Protein AF-D8LJ28-F1 (afdb_monomer_lite)

pLDDT: mean 74.59, std 20.74, range [33.28, 93.31]

Sequence (121 aa):
MTSSSSCTNKTAGGAALRLATAALAALATGTNAAMYEVSPDGSPMTLTAALEVAGAGDIISLADGIYREPIVTMNAGVEGNPLVITGGRGAIINYFSGDRSLMWSQKVVDIRHSYVTLEGG

Organism: Ectocarpus siliculosus (NCBI:txid2880)

Radius of gyration: 27.05 Å; chains: 1; bounding box: 97×23×60 Å

Structure (mmCIF, N/CA/C/O backbone):
data_AF-D8LJ28-F1
#
_entry.id   AF-D8LJ28-F1
#
loop_
_atom_site.group_PDB
_atom_site.id
_atom_site.type_symbol
_atom_site.label_atom_id
_atom_site.label_alt_id
_atom_site.label_comp_id
_atom_site.label_asym_id
_atom_site.label_entity_id
_atom_site.label_seq_id
_atom_site.pdbx_PDB_ins_code
_atom_site.Cartn_x
_atom_site.Cartn_y
_atom_site.Cartn_z
_atom_site.occupancy
_atom_site.B_iso_or_equiv
_atom_site.auth_seq_id
_atom_site.auth_comp_id
_atom_site.auth_asym_id
_atom_site.auth_atom_id
_atom_site.pdbx_PDB_model_num
ATOM 1 N N . MET A 1 1 ? -71.474 9.617 35.531 1.00 36.97 1 MET A N 1
ATOM 2 C CA . MET A 1 1 ? -71.753 8.577 36.542 1.00 36.97 1 MET A CA 1
ATOM 3 C C . MET A 1 1 ? -70.694 7.504 36.360 1.00 36.97 1 MET A C 1
ATOM 5 O O . MET A 1 1 ? -70.624 6.942 35.280 1.00 36.97 1 MET A O 1
ATOM 9 N N . THR A 1 2 ? -69.665 7.572 37.218 1.00 39.50 2 THR A N 1
ATOM 10 C CA . THR A 1 2 ? -69.253 6.519 38.186 1.00 39.50 2 THR A CA 1
ATOM 11 C C . THR A 1 2 ? -68.346 5.494 37.492 1.00 39.50 2 THR A C 1
ATOM 13 O O . THR A 1 2 ? -68.781 4.864 36.542 1.00 39.50 2 THR A O 1
ATOM 16 N N . SER A 1 3 ? -67.065 5.326 37.821 1.00 38.00 3 SER A N 1
ATOM 17 C CA . SER A 1 3 ? -66.410 5.305 39.141 1.00 38.00 3 SER A CA 1
ATOM 18 C C . SER A 1 3 ? -64.880 5.437 38.926 1.00 38.00 3 SER A C 1
ATOM 20 O O . SER A 1 3 ? -64.393 4.974 37.901 1.00 38.00 3 SER A O 1
ATOM 22 N N . SER A 1 4 ? -64.144 6.227 39.726 1.00 41.62 4 SER A N 1
ATOM 23 C CA . SER A 1 4 ? -63.356 5.773 40.907 1.00 41.62 4 SER A CA 1
ATOM 24 C C . SER A 1 4 ? -62.039 5.082 40.513 1.00 41.62 4 SER A C 1
ATOM 26 O O . SER A 1 4 ? -62.019 4.310 39.573 1.00 41.62 4 SER A O 1
ATOM 28 N N . SER A 1 5 ? -60.892 5.214 41.167 1.00 48.16 5 SER A N 1
ATOM 29 C CA . SER A 1 5 ? -60.430 5.969 42.328 1.00 48.16 5 SER A CA 1
ATOM 30 C C . SER A 1 5 ? -58.896 5.908 42.304 1.00 48.16 5 SER A C 1
ATOM 32 O O . SER A 1 5 ? -58.298 5.020 41.702 1.00 48.16 5 SER A O 1
ATOM 34 N N . SER A 1 6 ? -58.282 6.883 42.953 1.00 38.62 6 SER A N 1
ATOM 35 C CA . SER A 1 6 ? -56.855 7.170 43.046 1.00 38.62 6 SER A CA 1
ATOM 36 C C . SER A 1 6 ? -56.076 6.300 44.053 1.00 38.62 6 SER A C 1
ATOM 38 O O . SER A 1 6 ? -56.677 5.709 44.948 1.00 38.62 6 SER A O 1
ATOM 40 N N . CYS A 1 7 ? -54.736 6.419 43.984 1.00 33.28 7 CYS A N 1
ATOM 41 C CA . CYS A 1 7 ? -53.735 6.143 45.041 1.00 33.28 7 CYS A CA 1
ATOM 42 C C . CYS A 1 7 ? -53.422 4.641 45.258 1.00 33.28 7 CYS A C 1
ATOM 44 O O . CYS A 1 7 ? -54.325 3.826 45.294 1.00 33.28 7 CYS A O 1
ATOM 46 N N . THR A 1 8 ? -52.200 4.143 45.481 1.00 36.38 8 THR A N 1
ATOM 47 C CA . THR A 1 8 ? -51.017 4.700 46.161 1.00 36.38 8 THR A CA 1
ATOM 48 C C . THR A 1 8 ? -49.885 3.657 46.118 1.00 36.38 8 THR A C 1
ATOM 50 O O . THR A 1 8 ? -50.200 2.477 46.203 1.00 36.38 8 THR A O 1
ATOM 53 N N . ASN A 1 9 ? -48.621 4.118 46.175 1.00 35.34 9 ASN A N 1
ATOM 54 C CA . ASN A 1 9 ? -47.436 3.464 46.784 1.00 35.34 9 ASN A CA 1
ATOM 55 C C . ASN A 1 9 ? -46.990 2.078 46.262 1.00 35.34 9 ASN A C 1
ATOM 57 O O . ASN A 1 9 ? -47.774 1.271 45.805 1.00 35.34 9 ASN A O 1
ATOM 61 N N . LYS A 1 10 ? -45.750 1.615 46.406 1.00 34.59 10 LYS A N 1
ATOM 62 C CA . LYS A 1 10 ? -44.407 2.136 46.702 1.00 34.59 10 LYS A CA 1
ATOM 63 C C . LYS A 1 10 ? -43.547 0.862 46.698 1.00 34.59 10 LYS A C 1
ATOM 65 O O . LYS A 1 10 ? -43.924 -0.132 47.305 1.00 34.59 10 LYS A O 1
ATOM 70 N N . THR A 1 11 ? -42.436 0.913 45.980 1.00 37.03 11 THR A N 1
ATOM 71 C CA . THR A 1 11 ? -41.276 0.007 45.913 1.00 37.03 11 THR A CA 1
ATOM 72 C C . THR A 1 11 ? -41.098 -1.021 47.048 1.00 37.03 11 THR A C 1
ATOM 74 O O . THR A 1 11 ? -40.989 -0.616 48.203 1.00 37.03 11 THR A O 1
ATOM 77 N N . ALA A 1 12 ? -40.911 -2.308 46.709 1.00 39.91 12 ALA A N 1
ATOM 78 C CA . ALA A 1 12 ? -39.657 -3.071 46.907 1.00 39.91 12 ALA A CA 1
ATOM 79 C C . ALA A 1 12 ? -39.858 -4.601 46.809 1.00 39.91 12 ALA A C 1
ATOM 81 O O . ALA A 1 12 ? -40.747 -5.151 47.448 1.00 39.91 12 ALA A O 1
ATOM 82 N N . GLY A 1 13 ? -38.936 -5.280 46.111 1.00 35.38 13 GLY A N 1
ATOM 83 C CA . GLY A 1 13 ? -38.528 -6.649 46.457 1.00 35.38 13 GLY A CA 1
ATOM 84 C C . GLY A 1 13 ? -38.540 -7.691 45.333 1.00 35.38 13 GLY A C 1
ATOM 85 O O . GLY A 1 13 ? -39.568 -8.294 45.071 1.00 35.38 13 GLY A O 1
ATOM 86 N N . GLY A 1 14 ? -37.357 -7.986 44.777 1.00 36.41 14 GLY A N 1
ATOM 87 C CA . GLY A 1 14 ? -36.934 -9.371 44.515 1.00 36.41 14 GLY A CA 1
ATOM 88 C C . GLY A 1 14 ? -37.312 -10.050 43.190 1.00 36.41 14 GLY A C 1
ATOM 89 O O . GLY A 1 14 ? -38.289 -10.776 43.122 1.00 36.41 14 GLY A O 1
ATOM 90 N N . ALA A 1 15 ? -36.410 -9.918 42.211 1.00 43.81 15 ALA A N 1
ATOM 91 C CA . ALA A 1 15 ? -35.969 -10.944 41.252 1.00 43.81 15 ALA A CA 1
ATOM 92 C C . ALA A 1 15 ? -37.002 -11.735 40.412 1.00 43.81 15 ALA A C 1
ATOM 94 O O . ALA A 1 15 ? -37.504 -12.764 40.844 1.00 43.81 15 ALA A O 1
ATOM 95 N N . ALA A 1 16 ? -37.116 -11.377 39.125 1.00 39.81 16 ALA A N 1
ATOM 96 C CA . ALA A 1 16 ? -37.067 -12.333 38.008 1.00 39.81 16 ALA A CA 1
ATOM 97 C C 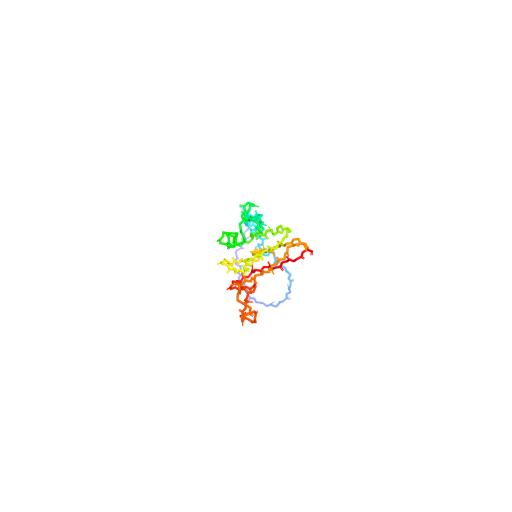. ALA A 1 16 ? -36.943 -11.593 36.660 1.00 39.81 16 ALA A C 1
ATOM 99 O O . ALA A 1 16 ? -37.885 -10.981 36.174 1.00 39.81 16 ALA A O 1
ATOM 100 N N . LEU A 1 17 ? -35.730 -11.629 36.102 1.00 35.44 17 LEU A N 1
ATOM 101 C CA . LEU A 1 17 ? -35.393 -11.808 34.685 1.00 35.44 17 LEU A CA 1
ATOM 102 C C . LEU A 1 17 ? -36.529 -11.592 33.653 1.00 35.44 17 LEU A C 1
ATOM 104 O O . LEU A 1 17 ? -37.477 -12.370 33.638 1.00 35.44 17 LEU A O 1
ATOM 108 N N . ARG A 1 18 ? -36.334 -10.681 32.682 1.00 34.75 18 ARG A N 1
ATOM 109 C CA . ARG A 1 18 ? -36.260 -10.986 31.228 1.00 34.75 18 ARG A CA 1
ATOM 110 C C . ARG A 1 18 ? -36.316 -9.707 30.364 1.00 34.75 18 ARG A C 1
ATOM 112 O O . ARG A 1 18 ? -37.340 -9.054 30.252 1.00 34.75 18 ARG A O 1
ATOM 119 N N . LEU A 1 19 ? -35.184 -9.483 29.689 1.00 39.72 19 LEU A N 1
ATOM 120 C CA . LEU A 1 19 ? -35.026 -8.959 28.325 1.00 39.72 19 LEU A CA 1
ATOM 121 C C . LEU A 1 19 ? -35.311 -7.467 28.084 1.00 39.72 19 LEU A C 1
ATOM 123 O O . LEU A 1 19 ? -36.381 -7.049 27.656 1.00 39.72 19 LEU A O 1
ATOM 127 N N . ALA A 1 20 ? -34.241 -6.688 28.247 1.00 42.31 20 ALA A N 1
ATOM 128 C CA . ALA A 1 20 ? -34.052 -5.406 27.590 1.00 42.31 20 ALA A CA 1
ATOM 129 C C . ALA A 1 20 ? -34.154 -5.570 26.063 1.00 42.31 20 ALA A C 1
ATOM 131 O O . ALA A 1 20 ? -33.317 -6.235 25.458 1.00 42.31 20 ALA A O 1
ATOM 132 N N . THR A 1 21 ? -35.135 -4.929 25.429 1.00 49.03 21 THR A N 1
ATOM 133 C CA . THR A 1 21 ? -35.000 -4.553 24.014 1.00 49.03 21 THR A CA 1
ATOM 134 C C . THR A 1 21 ? -34.418 -3.151 24.003 1.00 49.03 21 THR A C 1
ATOM 136 O O . THR A 1 21 ? -35.130 -2.150 23.972 1.00 49.03 21 THR A O 1
ATOM 139 N N . ALA A 1 22 ? -33.097 -3.099 24.164 1.00 44.88 22 ALA A N 1
ATOM 140 C CA . ALA A 1 22 ? -32.328 -1.891 23.955 1.00 44.88 22 ALA A CA 1
ATOM 141 C C . ALA A 1 22 ? -32.492 -1.468 22.492 1.00 44.88 22 ALA A C 1
ATOM 143 O O . ALA A 1 22 ? -32.354 -2.283 21.578 1.00 44.88 22 ALA A O 1
ATOM 144 N N . ALA A 1 23 ? -32.803 -0.191 22.296 1.00 49.00 23 ALA A N 1
ATOM 145 C CA . ALA A 1 23 ? -32.748 0.472 21.011 1.00 49.00 23 ALA A CA 1
ATOM 146 C C . ALA A 1 23 ? -31.331 0.326 20.440 1.00 49.00 23 ALA A C 1
ATOM 148 O O . ALA A 1 23 ? -30.422 1.056 20.823 1.00 49.00 23 ALA A O 1
ATOM 149 N N . LEU A 1 24 ? -31.143 -0.637 19.542 1.00 44.16 24 LEU A N 1
ATOM 150 C CA . LEU A 1 24 ? -29.920 -0.785 18.768 1.00 44.16 24 LEU A CA 1
ATOM 151 C C . LEU A 1 24 ? -30.230 -0.449 17.312 1.00 44.16 24 LEU A C 1
ATOM 153 O O . LEU A 1 24 ? -30.164 -1.285 16.417 1.00 44.16 24 LEU A O 1
ATOM 157 N N . ALA A 1 25 ? -30.599 0.811 17.083 1.00 43.47 25 ALA A N 1
ATOM 158 C CA . ALA A 1 25 ? -30.432 1.412 15.772 1.00 43.47 25 ALA A CA 1
ATOM 159 C C . ALA A 1 25 ? -28.931 1.676 15.607 1.00 43.47 25 ALA A C 1
ATOM 161 O O . ALA A 1 25 ? -28.449 2.776 15.862 1.00 43.47 25 ALA A O 1
ATOM 162 N N . ALA A 1 26 ? -28.175 0.631 15.268 1.00 48.22 26 ALA A N 1
ATOM 163 C CA . ALA A 1 26 ? -26.828 0.795 14.759 1.00 48.22 26 ALA A CA 1
ATOM 164 C C . ALA A 1 26 ? -26.959 1.553 13.435 1.00 48.22 26 ALA A C 1
ATOM 166 O O . ALA A 1 26 ? -27.342 0.984 12.412 1.00 48.22 26 ALA A O 1
ATOM 167 N N . LEU A 1 27 ? -26.715 2.864 13.478 1.00 45.94 27 LEU A N 1
ATOM 168 C CA . LEU A 1 27 ? -26.444 3.633 12.280 1.00 45.94 27 LEU A CA 1
ATOM 169 C C . LEU A 1 27 ? -25.167 3.044 11.686 1.00 45.94 27 LEU A C 1
ATOM 171 O O . LEU A 1 27 ? -24.063 3.394 12.093 1.00 45.94 27 LEU A O 1
ATOM 175 N N . ALA A 1 28 ? -25.331 2.135 10.730 1.00 46.66 28 ALA A N 1
ATOM 176 C CA . ALA A 1 28 ? -24.327 1.879 9.721 1.00 46.66 28 ALA A CA 1
ATOM 177 C C . ALA A 1 28 ? -24.173 3.187 8.937 1.00 46.66 28 ALA A C 1
ATOM 179 O O . ALA A 1 28 ? -24.791 3.394 7.893 1.00 46.66 28 ALA A O 1
ATOM 180 N N . THR A 1 29 ? -23.400 4.122 9.487 1.00 48.09 29 THR A N 1
ATOM 181 C CA . THR A 1 29 ? -22.761 5.146 8.680 1.00 48.09 29 THR A CA 1
ATOM 182 C C . THR A 1 29 ? -21.841 4.374 7.757 1.00 48.09 29 THR A C 1
ATOM 184 O O . THR A 1 29 ? -20.730 4.013 8.139 1.00 48.09 29 THR A O 1
ATOM 187 N N . GLY A 1 30 ? -22.357 4.041 6.575 1.00 48.66 30 GLY A N 1
ATOM 188 C CA . GLY A 1 30 ? -21.541 3.662 5.442 1.00 48.66 30 GLY A CA 1
ATOM 189 C C . GLY A 1 30 ? -20.630 4.842 5.151 1.00 48.66 30 GLY A C 1
ATOM 190 O O . GLY A 1 30 ? -20.981 5.741 4.390 1.00 48.66 30 GLY A O 1
ATOM 191 N N . THR A 1 31 ? -19.479 4.872 5.817 1.00 54.19 31 THR A N 1
ATOM 192 C CA . THR A 1 31 ? -18.287 5.494 5.266 1.00 54.19 31 THR A CA 1
ATOM 193 C C . THR A 1 31 ? -18.116 4.835 3.909 1.00 54.19 31 THR A C 1
ATOM 195 O O . THR A 1 31 ? -18.021 3.611 3.825 1.00 54.19 31 THR A O 1
ATOM 198 N N . ASN A 1 32 ? -18.239 5.624 2.843 1.00 58.72 32 ASN A N 1
ATOM 199 C CA . ASN A 1 32 ? -17.989 5.138 1.496 1.00 58.72 32 ASN A CA 1
ATOM 200 C C . ASN A 1 32 ? -16.530 4.690 1.474 1.00 58.72 32 ASN A C 1
ATOM 202 O O . ASN A 1 32 ? -15.652 5.539 1.387 1.00 58.72 32 ASN A O 1
ATOM 206 N N . ALA A 1 33 ? -16.299 3.388 1.628 1.00 74.31 33 ALA A N 1
ATOM 207 C CA . ALA A 1 33 ? -14.987 2.784 1.503 1.00 74.31 33 ALA A CA 1
ATOM 208 C C . ALA A 1 33 ? -14.486 3.069 0.087 1.00 74.31 33 ALA A C 1
ATOM 210 O O . ALA A 1 33 ? -15.030 2.530 -0.884 1.00 74.31 33 ALA A O 1
ATOM 211 N N . ALA A 1 34 ? -13.509 3.962 -0.046 1.00 86.88 34 ALA A N 1
ATOM 212 C CA . ALA A 1 34 ? -12.876 4.227 -1.322 1.00 86.88 34 ALA A CA 1
ATOM 213 C C . ALA A 1 34 ? -11.840 3.132 -1.592 1.00 86.88 34 ALA A C 1
ATOM 215 O O . ALA A 1 34 ? -11.070 2.749 -0.711 1.00 86.88 34 ALA A O 1
ATOM 216 N N . MET A 1 35 ? -11.832 2.620 -2.822 1.00 90.06 35 MET A N 1
ATOM 217 C CA . MET A 1 35 ? -10.788 1.715 -3.286 1.00 90.06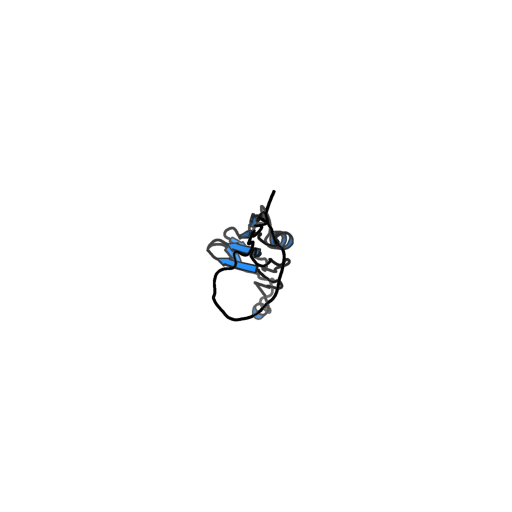 35 MET A CA 1
ATOM 218 C C . MET A 1 35 ? -9.759 2.510 -4.085 1.00 90.06 35 MET A C 1
ATOM 220 O O . MET A 1 35 ? -10.095 3.119 -5.101 1.00 90.06 35 MET A O 1
ATOM 224 N N . TYR A 1 36 ? -8.513 2.483 -3.625 1.00 92.00 36 TYR A N 1
ATOM 225 C CA . TYR A 1 36 ? -7.371 3.091 -4.292 1.00 92.00 36 TYR A CA 1
ATOM 226 C C . TYR A 1 36 ? -6.556 2.000 -4.973 1.00 92.00 36 TYR A C 1
ATOM 228 O O . TYR A 1 36 ? -5.951 1.163 -4.304 1.00 92.00 36 T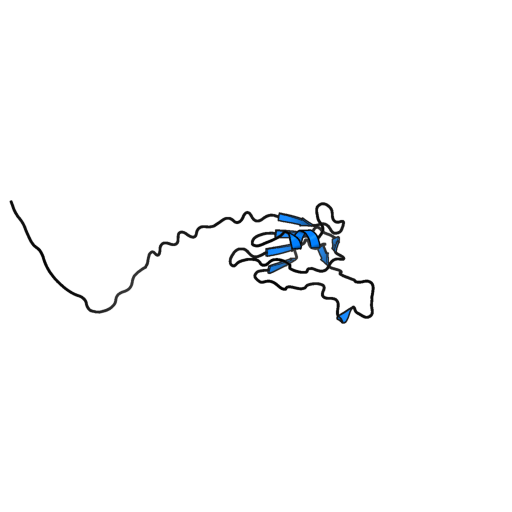YR A O 1
ATOM 236 N N . GLU A 1 37 ? -6.553 2.000 -6.302 1.00 91.75 37 GLU A N 1
ATOM 237 C CA . GLU A 1 37 ? -5.711 1.104 -7.088 1.00 91.75 37 GLU A CA 1
ATOM 238 C C . GLU A 1 37 ? -4.300 1.684 -7.181 1.00 91.75 37 GLU A C 1
ATOM 240 O O . GLU A 1 37 ? -4.098 2.823 -7.609 1.00 91.75 37 GLU A O 1
ATOM 245 N N . VAL A 1 38 ? -3.320 0.899 -6.748 1.00 92.69 38 VAL A N 1
ATOM 246 C CA . VAL A 1 38 ? -1.925 1.313 -6.665 1.00 92.69 38 VAL A CA 1
ATOM 247 C C . VAL A 1 38 ? -1.090 0.413 -7.546 1.00 92.69 38 VAL A C 1
ATOM 249 O O . VAL A 1 38 ? -1.142 -0.808 -7.425 1.00 92.69 38 VAL A O 1
ATOM 252 N N . SER A 1 39 ? -0.234 1.015 -8.362 1.00 90.38 39 SER A N 1
ATOM 253 C CA . SER A 1 39 ? 0.692 0.295 -9.229 1.00 90.38 39 SER A CA 1
ATOM 254 C C . SER A 1 39 ? 2.138 0.677 -8.913 1.00 90.38 39 SER A C 1
ATOM 256 O O . SER A 1 39 ? 2.407 1.828 -8.553 1.00 90.38 39 SER A O 1
ATOM 258 N N . PRO A 1 40 ? 3.101 -0.249 -9.053 1.00 88.00 40 PRO A N 1
ATOM 259 C CA . PRO A 1 40 ? 4.516 0.049 -8.834 1.00 88.00 40 PRO A CA 1
ATOM 260 C C . PRO A 1 40 ? 5.101 1.059 -9.836 1.00 88.00 40 PRO A C 1
ATOM 262 O O . PRO A 1 40 ? 6.153 1.634 -9.564 1.00 88.00 40 PRO A O 1
ATOM 265 N N . ASP A 1 41 ? 4.453 1.281 -10.985 1.00 87.38 41 ASP A N 1
ATOM 266 C CA . ASP A 1 41 ? 4.833 2.316 -11.960 1.00 87.38 41 ASP A CA 1
ATOM 267 C C . ASP A 1 41 ? 4.209 3.695 -11.664 1.00 87.38 41 ASP A C 1
ATOM 269 O O . ASP A 1 41 ? 4.504 4.671 -12.356 1.00 87.38 41 ASP A O 1
ATOM 273 N N . GLY A 1 42 ? 3.365 3.786 -10.629 1.00 81.44 42 GLY A N 1
ATOM 274 C CA . GLY A 1 42 ? 2.666 5.003 -10.231 1.00 81.44 42 GLY A CA 1
ATOM 275 C C . GLY A 1 42 ? 1.429 5.347 -11.062 1.00 81.44 42 GLY A C 1
ATOM 276 O O . GLY A 1 42 ? 0.875 6.426 -10.865 1.00 81.44 42 GLY A O 1
ATOM 277 N N . SER A 1 43 ? 0.978 4.468 -11.964 1.00 83.25 43 SER A N 1
ATOM 278 C CA . SER A 1 43 ? -0.256 4.641 -12.741 1.00 83.25 43 SER A CA 1
ATOM 279 C C . SER A 1 43 ? -1.308 3.605 -12.318 1.00 83.25 43 SER A C 1
ATOM 281 O O . SER A 1 43 ? -1.081 2.418 -12.516 1.00 83.25 43 SER A O 1
ATOM 283 N N . PRO A 1 44 ? -2.471 3.995 -11.765 1.00 84.88 44 PRO A N 1
ATOM 284 C CA . PRO A 1 44 ? -2.995 5.359 -11.656 1.00 84.88 44 PRO A CA 1
ATOM 285 C C . PRO A 1 44 ? -2.473 6.151 -10.444 1.00 84.88 44 PRO A C 1
ATOM 287 O O . PRO A 1 44 ? -2.641 7.369 -10.410 1.00 84.88 44 PRO A O 1
ATOM 290 N N . MET A 1 45 ? -1.868 5.484 -9.456 1.00 91.06 45 MET A N 1
ATOM 291 C CA . MET A 1 45 ? -1.388 6.109 -8.221 1.00 91.06 45 MET A CA 1
ATOM 292 C C . MET A 1 45 ? -0.190 5.346 -7.634 1.00 91.06 45 MET A C 1
ATOM 294 O O . MET A 1 45 ? -0.073 4.131 -7.808 1.00 91.06 45 MET A O 1
ATOM 298 N N . THR A 1 46 ? 0.696 6.053 -6.925 1.00 91.50 46 THR A N 1
ATOM 299 C CA . THR A 1 46 ? 1.810 5.460 -6.162 1.00 91.50 46 THR A CA 1
ATOM 300 C C . THR A 1 46 ? 1.369 5.023 -4.766 1.00 91.50 46 THR A C 1
ATOM 302 O O . THR A 1 46 ? 0.353 5.489 -4.244 1.00 91.50 46 THR A O 1
ATOM 305 N N . LEU A 1 47 ? 2.152 4.143 -4.132 1.00 89.88 47 LEU A N 1
ATOM 306 C CA . LEU A 1 47 ? 1.830 3.616 -2.803 1.00 89.88 47 LEU A CA 1
ATOM 307 C C . LEU A 1 47 ? 1.824 4.724 -1.751 1.00 89.88 47 LEU A C 1
ATOM 309 O O . LEU A 1 47 ? 0.902 4.808 -0.942 1.00 89.88 47 LEU A O 1
ATOM 313 N N . THR A 1 48 ? 2.818 5.611 -1.802 1.00 90.69 48 THR A N 1
ATOM 314 C CA . THR A 1 48 ? 2.914 6.750 -0.883 1.00 90.69 48 THR A CA 1
ATOM 315 C C . THR A 1 48 ? 1.707 7.677 -1.012 1.00 90.69 48 THR A C 1
ATOM 317 O O . THR A 1 48 ? 1.110 8.046 -0.004 1.00 90.69 48 THR A O 1
ATOM 320 N N . ALA A 1 49 ? 1.299 8.004 -2.241 1.00 90.81 49 ALA A N 1
ATOM 321 C CA . ALA A 1 49 ? 0.172 8.901 -2.460 1.00 90.81 49 ALA A CA 1
ATOM 322 C C . ALA A 1 49 ? -1.148 8.270 -1.982 1.00 90.81 49 ALA A C 1
ATOM 324 O O . ALA A 1 49 ? -1.983 8.960 -1.401 1.00 90.81 49 ALA A O 1
ATOM 325 N N . ALA A 1 50 ? -1.337 6.961 -2.183 1.00 91.38 50 ALA A N 1
ATOM 326 C CA . ALA A 1 50 ? -2.508 6.256 -1.666 1.00 91.38 50 ALA A CA 1
ATOM 327 C C . ALA A 1 50 ? -2.550 6.270 -0.129 1.00 91.38 50 ALA A C 1
ATOM 329 O O . ALA A 1 50 ? -3.602 6.512 0.451 1.00 91.38 50 ALA A O 1
ATOM 330 N N . LEU A 1 51 ? -1.406 6.082 0.538 1.00 90.81 51 LEU A N 1
ATOM 331 C CA . LEU A 1 51 ? -1.299 6.139 2.002 1.00 90.81 51 LEU A CA 1
ATOM 332 C C . LEU A 1 51 ? -1.544 7.543 2.578 1.00 90.81 51 LEU A C 1
ATOM 334 O O . LEU A 1 51 ? -2.006 7.648 3.713 1.00 90.81 51 LEU A O 1
ATOM 338 N N . GLU A 1 52 ? -1.243 8.602 1.820 1.00 90.94 52 GLU A N 1
ATOM 339 C CA . GLU A 1 52 ? -1.529 9.993 2.199 1.00 90.94 52 GLU A CA 1
ATOM 340 C C . GLU A 1 52 ? -3.032 10.301 2.199 1.00 90.94 52 GLU A C 1
ATOM 342 O O . GLU A 1 52 ? -3.510 11.023 3.078 1.00 90.94 52 GLU A O 1
ATOM 347 N N . VAL A 1 53 ? -3.780 9.756 1.234 1.00 90.25 53 VAL A N 1
ATOM 348 C CA . VAL A 1 53 ? -5.212 10.058 1.066 1.00 90.25 53 VAL A CA 1
ATOM 349 C C . VAL A 1 53 ? -6.138 9.058 1.750 1.00 90.25 53 VAL A C 1
ATOM 351 O O . VAL A 1 53 ? -7.219 9.451 2.181 1.00 90.25 53 VAL A O 1
ATOM 354 N N . ALA A 1 54 ? -5.741 7.788 1.846 1.00 89.88 54 ALA A N 1
ATOM 355 C CA . ALA A 1 54 ? -6.597 6.738 2.374 1.00 89.88 54 ALA A CA 1
ATOM 356 C C . ALA A 1 54 ? -6.773 6.898 3.883 1.00 89.88 54 ALA A C 1
ATOM 358 O O . ALA A 1 54 ? -5.808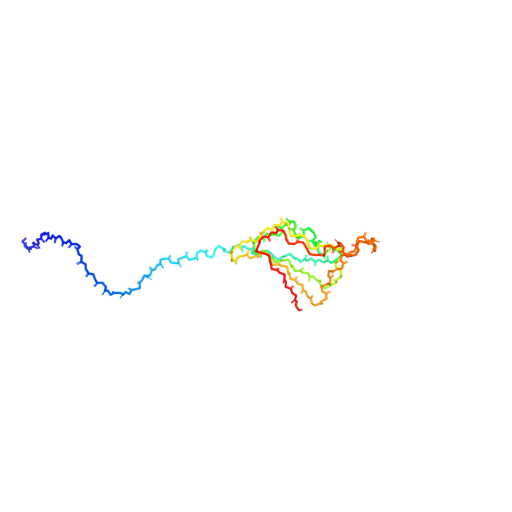 7.109 4.623 1.00 89.88 54 ALA A O 1
ATOM 359 N N . GLY A 1 55 ? -8.014 6.782 4.334 1.00 88.25 55 GLY A N 1
ATOM 360 C CA . GLY A 1 55 ? -8.410 6.922 5.721 1.00 88.25 55 GLY A CA 1
ATOM 361 C C . GLY A 1 55 ? -9.222 5.732 6.211 1.00 88.25 55 GLY A C 1
ATOM 362 O O . GLY A 1 55 ? -9.060 4.587 5.790 1.00 88.25 55 GLY A O 1
ATOM 363 N N . ALA A 1 56 ? -10.082 6.000 7.183 1.00 90.38 56 ALA A N 1
ATOM 364 C CA . ALA A 1 56 ? -10.820 4.954 7.860 1.00 90.38 56 ALA A CA 1
ATOM 365 C C . ALA A 1 56 ? -11.896 4.315 6.972 1.00 90.38 56 ALA A C 1
ATOM 367 O O . ALA A 1 56 ? -12.793 4.998 6.482 1.00 90.38 56 ALA A O 1
ATOM 368 N N . GLY A 1 57 ? -11.828 2.989 6.834 1.00 88.75 57 GLY A N 1
ATOM 369 C CA . GLY A 1 57 ? -12.717 2.197 5.988 1.00 88.75 57 GLY A CA 1
ATOM 370 C C . GLY A 1 57 ? -12.264 2.085 4.534 1.00 88.75 57 GLY A C 1
ATOM 371 O O . GLY A 1 57 ? -12.898 1.350 3.783 1.00 88.75 57 GLY A O 1
ATOM 372 N N . ASP A 1 58 ? -11.192 2.770 4.135 1.00 92.81 58 ASP A N 1
ATOM 373 C CA . ASP A 1 58 ? -10.681 2.710 2.766 1.00 92.81 58 ASP A CA 1
ATOM 374 C C . ASP A 1 58 ? -9.844 1.454 2.514 1.00 92.81 58 ASP A C 1
ATOM 376 O O . ASP A 1 58 ? -9.297 0.832 3.433 1.00 92.81 58 ASP A O 1
ATOM 380 N N . ILE A 1 59 ? -9.736 1.094 1.235 1.00 92.38 59 ILE A N 1
ATOM 381 C CA . ILE A 1 59 ? -8.999 -0.076 0.765 1.00 92.38 59 ILE A CA 1
ATOM 382 C C . ILE A 1 59 ? -7.934 0.376 -0.231 1.00 92.38 59 ILE A C 1
ATOM 384 O O . ILE A 1 59 ? -8.241 0.863 -1.317 1.00 92.38 59 ILE A O 1
ATOM 388 N N . ILE A 1 60 ? -6.671 0.160 0.109 1.00 93.31 60 ILE A N 1
ATOM 389 C CA . ILE A 1 60 ? -5.538 0.299 -0.801 1.00 93.31 60 ILE A CA 1
ATOM 390 C C . ILE A 1 60 ? -5.306 -1.064 -1.451 1.00 93.31 60 ILE A C 1
ATOM 392 O O . ILE A 1 60 ? -4.914 -2.012 -0.772 1.00 93.31 60 ILE A O 1
ATOM 396 N N . SER A 1 61 ? -5.554 -1.164 -2.756 1.00 93.31 61 SER A N 1
ATOM 397 C CA . SER A 1 61 ? -5.345 -2.376 -3.547 1.00 93.31 61 SER A CA 1
ATOM 398 C C . SER A 1 61 ? -4.045 -2.274 -4.340 1.00 93.31 61 SER A C 1
ATOM 400 O O . SER A 1 61 ? -3.903 -1.439 -5.232 1.00 93.31 61 SER A O 1
ATOM 402 N N . LEU A 1 62 ? -3.083 -3.123 -3.992 1.00 92.56 62 LEU A N 1
ATOM 403 C CA . LEU A 1 62 ? -1.794 -3.252 -4.657 1.00 92.56 62 LEU A CA 1
ATOM 404 C C . LEU A 1 62 ? -1.934 -4.201 -5.852 1.00 92.56 62 LEU A C 1
ATOM 406 O O . LEU A 1 62 ? -2.228 -5.391 -5.682 1.00 92.56 62 LEU A O 1
ATOM 410 N N . ALA A 1 63 ? -1.686 -3.677 -7.048 1.00 92.06 63 ALA A N 1
ATOM 411 C CA . ALA A 1 63 ? -1.483 -4.480 -8.241 1.00 92.06 63 ALA A CA 1
ATOM 412 C C . ALA A 1 63 ? -0.237 -5.377 -8.111 1.00 92.06 63 ALA A C 1
ATOM 414 O O . ALA A 1 63 ? 0.658 -5.156 -7.290 1.00 92.06 63 ALA A O 1
ATOM 415 N N . ASP A 1 64 ? -0.161 -6.404 -8.952 1.00 91.19 64 ASP A N 1
ATOM 416 C CA . ASP A 1 64 ? 1.010 -7.272 -8.984 1.00 91.19 64 ASP A CA 1
ATOM 417 C C . ASP A 1 64 ? 2.249 -6.501 -9.464 1.00 91.19 64 ASP A C 1
ATOM 419 O O . ASP A 1 64 ? 2.235 -5.811 -10.485 1.00 91.19 64 ASP A O 1
ATOM 423 N N . GLY A 1 65 ? 3.358 -6.667 -8.747 1.00 90.00 65 GLY A N 1
ATOM 424 C CA . GLY A 1 65 ? 4.649 -6.104 -9.108 1.00 90.00 65 GLY A CA 1
ATOM 425 C C . GLY A 1 65 ? 5.502 -5.727 -7.902 1.00 90.00 65 GLY A C 1
ATOM 426 O O . GLY A 1 65 ? 5.197 -6.057 -6.758 1.00 90.00 65 GLY A O 1
ATOM 427 N N . ILE A 1 66 ? 6.635 -5.075 -8.176 1.00 90.00 66 ILE A N 1
ATOM 428 C CA . ILE A 1 66 ? 7.661 -4.796 -7.165 1.00 90.00 66 ILE A CA 1
ATOM 429 C C . ILE A 1 66 ? 7.594 -3.331 -6.745 1.00 90.00 66 ILE A C 1
ATOM 431 O O . ILE A 1 66 ? 8.035 -2.445 -7.479 1.00 90.00 66 ILE A O 1
ATOM 435 N N . TYR A 1 67 ? 7.125 -3.094 -5.528 1.00 90.69 67 TYR A N 1
ATOM 436 C CA . TYR A 1 67 ? 7.097 -1.778 -4.906 1.00 90.69 67 TYR A CA 1
ATOM 437 C C . TYR A 1 67 ? 8.447 -1.487 -4.261 1.00 90.69 67 TYR A C 1
ATOM 439 O O . TYR A 1 67 ? 8.917 -2.232 -3.401 1.00 90.69 67 TYR A O 1
ATOM 447 N N . ARG A 1 68 ? 9.081 -0.391 -4.684 1.00 88.50 68 ARG A N 1
ATOM 448 C CA . ARG A 1 68 ? 10.362 0.089 -4.132 1.00 88.50 68 ARG A CA 1
ATOM 449 C C . ARG A 1 68 ? 10.180 1.169 -3.071 1.00 88.50 68 ARG A C 1
ATOM 451 O O . ARG A 1 68 ? 11.152 1.808 -2.682 1.00 88.50 68 ARG A O 1
ATOM 458 N N . GLU A 1 69 ? 8.949 1.364 -2.624 1.00 88.31 69 GLU A N 1
ATOM 459 C CA . GLU A 1 69 ? 8.550 2.297 -1.577 1.00 88.31 69 GLU A CA 1
ATOM 460 C C . GLU A 1 69 ? 8.208 1.500 -0.305 1.00 88.31 69 GLU A C 1
ATOM 462 O O . GLU A 1 69 ? 7.725 0.368 -0.412 1.00 88.31 69 GLU A O 1
ATOM 467 N N . PRO A 1 70 ? 8.467 2.037 0.898 1.00 88.94 70 PRO A N 1
ATOM 468 C CA . PRO A 1 70 ? 8.047 1.401 2.140 1.00 88.94 70 PRO A CA 1
ATOM 469 C C . PRO A 1 70 ? 6.553 1.650 2.403 1.00 88.94 70 PRO A C 1
ATOM 471 O O . PRO A 1 70 ? 6.010 2.686 2.020 1.00 88.94 70 PRO A O 1
ATOM 474 N N . ILE A 1 71 ? 5.895 0.745 3.132 1.00 89.56 71 ILE A N 1
ATOM 475 C CA . ILE A 1 71 ? 4.567 1.020 3.695 1.00 89.56 71 ILE A CA 1
ATOM 476 C C . ILE A 1 71 ? 4.755 1.844 4.961 1.00 89.56 71 ILE A C 1
ATOM 478 O O . ILE A 1 71 ? 5.237 1.332 5.970 1.00 89.56 71 ILE A O 1
ATOM 482 N N . VAL A 1 72 ? 4.333 3.105 4.923 1.00 90.12 72 VAL A N 1
ATOM 483 C CA . VAL A 1 72 ? 4.285 3.980 6.097 1.00 90.12 72 VAL A CA 1
ATOM 484 C C . VAL A 1 72 ? 2.858 4.470 6.266 1.00 90.12 72 VAL A C 1
ATOM 486 O O . VAL A 1 72 ? 2.363 5.266 5.475 1.00 90.12 72 VAL A O 1
ATOM 489 N N . THR A 1 73 ? 2.175 3.991 7.302 1.00 87.56 73 THR A N 1
ATOM 490 C CA . THR A 1 73 ? 0.787 4.403 7.556 1.00 87.56 73 THR A CA 1
ATOM 491 C C . THR A 1 73 ? 0.768 5.873 7.970 1.00 87.56 73 THR A C 1
ATOM 493 O O . THR A 1 73 ? 1.379 6.207 8.992 1.00 87.56 73 THR A O 1
ATOM 496 N N . MET A 1 74 ? 0.074 6.735 7.225 1.00 88.31 74 MET A N 1
ATOM 497 C CA . MET A 1 74 ? -0.048 8.165 7.550 1.00 88.31 74 MET A CA 1
ATOM 498 C C . MET A 1 74 ? -1.362 8.517 8.247 1.00 88.31 74 MET A C 1
ATOM 500 O O . MET A 1 74 ? -1.390 9.449 9.044 1.00 88.31 74 MET A O 1
ATOM 504 N N . ASN A 1 75 ? -2.409 7.729 8.004 1.00 89.12 75 ASN A N 1
ATOM 505 C CA . ASN A 1 75 ? -3.724 7.892 8.610 1.00 89.12 75 ASN A CA 1
ATOM 506 C C . ASN A 1 75 ? -4.105 6.657 9.436 1.00 89.12 75 ASN A C 1
ATOM 508 O O . ASN A 1 75 ? -3.567 5.562 9.246 1.00 89.12 75 ASN A O 1
ATOM 512 N N . ALA A 1 76 ? -5.038 6.848 10.368 1.00 86.31 76 ALA A N 1
ATOM 513 C CA . ALA A 1 76 ? -5.607 5.780 11.181 1.00 86.31 76 ALA A CA 1
ATOM 514 C C . ALA A 1 76 ? -6.953 5.314 10.619 1.00 86.31 76 ALA A C 1
ATOM 516 O O . ALA A 1 76 ? -7.724 6.116 10.089 1.00 86.31 76 ALA A O 1
ATOM 517 N N . GLY A 1 77 ? -7.256 4.032 10.817 1.00 87.25 77 GLY A N 1
ATOM 518 C CA . GLY A 1 77 ? -8.627 3.547 10.725 1.00 87.25 77 GLY A CA 1
ATOM 519 C C . GLY A 1 77 ? -9.444 3.918 11.965 1.00 87.25 77 GLY A C 1
ATOM 520 O O . GLY A 1 77 ? -8.927 4.491 12.930 1.00 87.25 77 GLY A O 1
ATOM 521 N N . VAL A 1 78 ? -1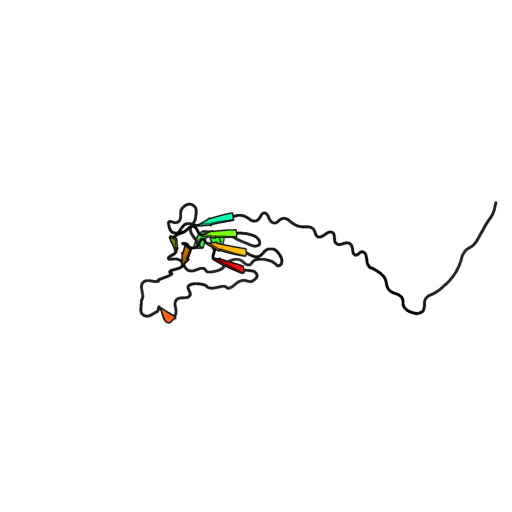0.717 3.530 11.971 1.00 88.31 78 VAL A N 1
ATOM 522 C CA . VAL A 1 78 ? -11.569 3.593 13.167 1.00 88.31 78 VAL A CA 1
ATOM 523 C C . VAL A 1 78 ? -12.122 2.214 13.498 1.00 88.31 78 VAL A C 1
ATOM 525 O O . VAL A 1 78 ? -12.126 1.305 12.669 1.00 88.31 78 VAL A O 1
ATOM 528 N N . GLU A 1 79 ? -12.593 2.044 14.728 1.00 84.44 79 GLU A N 1
ATOM 529 C CA . GLU A 1 79 ? -13.238 0.806 15.156 1.00 84.44 79 GLU A CA 1
ATOM 530 C C . GLU A 1 79 ? -14.422 0.466 14.230 1.00 84.44 79 GLU A C 1
ATOM 532 O O . GLU A 1 79 ? -15.275 1.309 13.956 1.00 84.44 79 GLU A O 1
ATOM 537 N N . GLY A 1 80 ? -14.438 -0.759 13.698 1.00 86.69 80 GLY A N 1
ATOM 538 C CA . GLY A 1 80 ? -15.423 -1.217 12.710 1.00 86.69 80 GLY A CA 1
ATOM 539 C C . GLY A 1 80 ? -15.096 -0.870 11.251 1.00 86.69 80 GLY A C 1
ATOM 540 O O . GLY A 1 80 ? -15.559 -1.584 10.369 1.00 86.69 80 GLY A O 1
ATOM 541 N N . ASN A 1 81 ? -14.252 0.137 10.999 1.00 88.50 81 ASN A N 1
ATOM 542 C CA . ASN A 1 81 ? -13.827 0.566 9.662 1.00 88.50 81 ASN A CA 1
ATOM 543 C C . ASN A 1 81 ? -12.293 0.741 9.619 1.00 88.50 81 ASN A C 1
ATOM 545 O O . ASN A 1 81 ? -11.788 1.873 9.674 1.00 88.50 81 ASN A O 1
ATOM 549 N N . PRO A 1 82 ? -11.528 -0.367 9.577 1.00 90.50 82 PRO A N 1
ATOM 550 C CA . PRO A 1 82 ? -10.077 -0.297 9.480 1.00 90.50 82 PRO A CA 1
ATOM 551 C C . PRO A 1 82 ? -9.636 0.246 8.115 1.00 90.50 82 PRO A C 1
ATOM 553 O O . PRO A 1 82 ? -10.354 0.114 7.126 1.00 90.50 82 PRO A O 1
ATOM 556 N N . LEU A 1 83 ? -8.442 0.834 8.063 1.00 90.75 83 LEU A N 1
ATOM 557 C CA . LEU A 1 83 ? -7.738 1.082 6.805 1.00 90.75 83 LEU A CA 1
ATOM 558 C C . LEU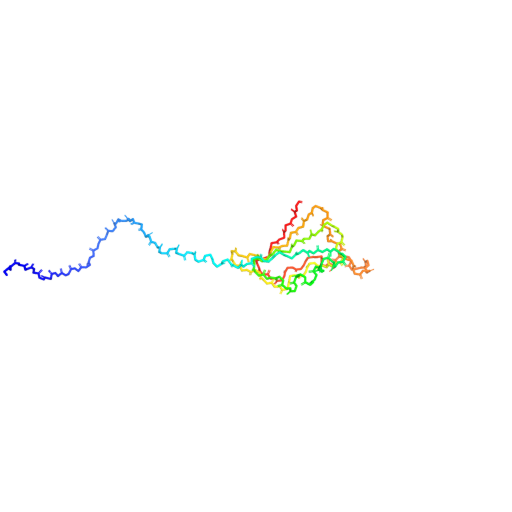 A 1 83 ? -7.134 -0.246 6.341 1.00 90.75 83 LEU A C 1
ATOM 560 O O . LEU A 1 83 ? -6.309 -0.827 7.051 1.00 90.75 83 LEU A O 1
ATOM 564 N N . VAL A 1 84 ? -7.541 -0.732 5.173 1.00 92.19 84 VAL A N 1
ATOM 565 C CA . VAL A 1 84 ? -7.092 -2.024 4.644 1.00 92.19 84 VAL A CA 1
ATOM 566 C C . VAL A 1 84 ? -6.079 -1.797 3.534 1.00 92.19 84 VAL A C 1
ATOM 568 O O . VAL A 1 84 ? -6.345 -1.075 2.580 1.00 92.19 84 VAL A O 1
ATOM 571 N N . ILE A 1 85 ? -4.922 -2.443 3.633 1.00 92.75 85 ILE A N 1
ATOM 572 C CA . ILE A 1 85 ? -3.931 -2.511 2.559 1.00 92.75 85 ILE A CA 1
ATOM 573 C C . ILE A 1 85 ? -3.863 -3.968 2.123 1.00 92.75 85 ILE A C 1
ATOM 575 O O . ILE A 1 85 ? -3.484 -4.839 2.908 1.00 92.75 85 ILE A O 1
ATOM 579 N N . THR A 1 86 ? -4.256 -4.231 0.884 1.00 93.06 86 THR A N 1
ATOM 580 C CA . THR A 1 86 ? -4.365 -5.577 0.323 1.00 93.06 86 THR A CA 1
ATOM 581 C C . THR A 1 86 ? -3.628 -5.663 -1.003 1.00 93.06 86 THR A C 1
ATOM 583 O O . THR A 1 86 ? -3.593 -4.695 -1.759 1.00 93.06 86 THR A O 1
ATOM 586 N N . GLY A 1 87 ? -3.025 -6.810 -1.294 1.00 90.44 87 GLY A N 1
ATOM 587 C CA . GLY A 1 87 ? -2.316 -7.045 -2.548 1.00 90.44 87 GLY A CA 1
ATOM 588 C C . GLY A 1 87 ? -2.490 -8.461 -3.071 1.00 90.44 87 GLY A C 1
ATOM 589 O O . GLY A 1 87 ? -2.704 -9.405 -2.306 1.00 90.44 87 GLY A O 1
ATOM 590 N N . GLY A 1 88 ? -2.382 -8.603 -4.393 1.00 86.69 88 GLY A N 1
ATOM 591 C CA . GLY A 1 88 ? -2.312 -9.908 -5.046 1.00 86.69 88 GLY A CA 1
ATOM 592 C C . GLY A 1 88 ? -1.032 -10.673 -4.691 1.00 86.69 88 GLY A C 1
ATOM 593 O O . GLY A 1 88 ? -0.082 -10.122 -4.136 1.00 86.69 88 GLY A O 1
ATOM 594 N N . ARG A 1 89 ? -0.966 -11.961 -5.053 1.00 88.00 89 ARG A N 1
ATOM 595 C CA . ARG A 1 89 ? 0.221 -12.814 -4.814 1.00 88.00 89 ARG A CA 1
ATOM 596 C C . ARG A 1 89 ? 1.500 -12.296 -5.474 1.00 88.00 89 ARG A C 1
ATOM 598 O O . ARG A 1 89 ? 2.590 -12.697 -5.073 1.00 88.00 89 ARG A O 1
ATOM 605 N N . GLY A 1 90 ? 1.377 -11.463 -6.506 1.00 87.12 90 GLY A N 1
ATOM 606 C CA . GLY A 1 90 ? 2.501 -10.834 -7.186 1.00 87.12 90 GLY A CA 1
ATOM 607 C C . GLY A 1 90 ? 2.894 -9.477 -6.605 1.00 87.12 90 GLY A C 1
ATOM 608 O O . GLY A 1 90 ? 3.893 -8.920 -7.058 1.00 87.12 90 GLY A O 1
ATOM 609 N N . ALA A 1 91 ? 2.159 -8.935 -5.629 1.00 90.56 91 ALA A N 1
ATOM 610 C CA . ALA A 1 91 ? 2.490 -7.676 -4.971 1.00 90.56 91 ALA A CA 1
ATOM 611 C C . ALA A 1 91 ? 3.628 -7.893 -3.960 1.00 90.56 91 ALA A C 1
ATOM 613 O O . ALA A 1 91 ? 3.449 -8.457 -2.881 1.00 90.56 91 ALA A O 1
ATOM 614 N N . ILE A 1 92 ? 4.831 -7.447 -4.321 1.00 89.31 92 ILE A N 1
ATOM 615 C CA . ILE A 1 92 ? 6.046 -7.618 -3.524 1.00 89.31 92 ILE A CA 1
ATOM 616 C C . ILE A 1 92 ? 6.559 -6.247 -3.111 1.00 89.31 92 ILE A C 1
ATOM 618 O O . ILE A 1 92 ? 6.935 -5.429 -3.949 1.00 89.31 92 ILE A O 1
ATOM 622 N N . ILE A 1 93 ? 6.661 -6.018 -1.805 1.00 88.69 93 ILE A N 1
ATOM 623 C CA . ILE A 1 93 ? 7.274 -4.805 -1.264 1.00 88.69 93 ILE A CA 1
ATOM 624 C C . ILE A 1 93 ? 8.755 -5.098 -1.039 1.00 88.69 93 ILE A C 1
ATOM 626 O O . ILE A 1 93 ? 9.132 -5.870 -0.158 1.00 88.69 93 ILE A O 1
ATOM 630 N N . ASN A 1 94 ? 9.600 -4.491 -1.863 1.00 86.56 94 ASN A N 1
ATOM 631 C CA . ASN A 1 94 ? 11.048 -4.620 -1.803 1.00 86.56 94 ASN A CA 1
ATOM 632 C C . ASN A 1 94 ? 11.670 -3.225 -1.730 1.00 86.56 94 ASN A C 1
ATOM 634 O O . ASN A 1 94 ? 12.259 -2.716 -2.691 1.00 86.56 94 ASN A O 1
ATOM 638 N N . TYR A 1 95 ? 11.479 -2.592 -0.574 1.00 82.31 95 TYR A N 1
ATOM 639 C CA . TYR A 1 95 ? 12.095 -1.311 -0.270 1.00 82.31 95 TYR A CA 1
ATOM 640 C C . TYR A 1 95 ? 13.612 -1.480 -0.138 1.00 82.31 95 TYR A C 1
ATOM 642 O O . TYR A 1 95 ? 14.086 -2.275 0.672 1.00 82.31 95 TYR A O 1
ATOM 650 N N . PHE A 1 96 ? 14.368 -0.722 -0.936 1.00 75.69 96 PHE A N 1
ATOM 651 C CA . PHE A 1 96 ? 15.826 -0.714 -0.891 1.00 75.69 96 PHE A CA 1
ATOM 652 C C . PHE A 1 96 ? 16.366 0.699 -1.125 1.00 75.69 96 PHE A C 1
ATOM 654 O O . PHE A 1 96 ? 16.247 1.232 -2.227 1.00 75.69 96 PHE A O 1
ATOM 661 N N . SER A 1 97 ? 17.010 1.298 -0.117 1.00 68.88 97 SER A N 1
ATOM 662 C CA . SER A 1 97 ? 17.500 2.688 -0.205 1.00 68.88 97 SER A CA 1
ATOM 663 C C . SER A 1 97 ? 18.835 2.852 -0.957 1.00 68.88 97 SER A C 1
ATOM 665 O O . SER A 1 97 ? 19.446 3.917 -0.897 1.00 68.88 97 SER A O 1
ATOM 667 N N . GLY A 1 98 ? 19.341 1.810 -1.629 1.00 69.00 98 GLY A N 1
ATOM 668 C CA . GLY A 1 98 ? 20.629 1.847 -2.339 1.00 69.00 98 GLY A CA 1
ATOM 669 C C . GLY A 1 98 ? 21.844 1.467 -1.481 1.00 69.00 98 GLY A C 1
ATOM 670 O O . GLY A 1 98 ? 22.836 0.974 -2.019 1.00 69.00 98 GLY A O 1
ATOM 671 N N . ASP A 1 99 ? 21.760 1.626 -0.157 1.00 73.69 99 ASP A N 1
ATOM 672 C CA . ASP A 1 99 ? 22.845 1.310 0.778 1.00 73.69 99 ASP A CA 1
ATOM 673 C C . ASP A 1 99 ? 22.668 -0.081 1.404 1.00 73.69 99 ASP A C 1
ATOM 675 O O . ASP A 1 99 ? 21.776 -0.328 2.223 1.00 73.69 99 ASP A O 1
ATOM 679 N N . ARG A 1 100 ? 23.558 -1.007 1.026 1.00 70.25 100 ARG A N 1
ATOM 680 C CA . ARG A 1 100 ? 23.575 -2.382 1.551 1.00 70.25 100 ARG A CA 1
ATOM 681 C C . ARG A 1 100 ? 24.032 -2.463 3.010 1.00 70.25 100 ARG A C 1
ATOM 683 O O . ARG A 1 100 ? 23.746 -3.451 3.679 1.00 70.25 100 ARG A O 1
ATOM 690 N N . SER A 1 101 ? 24.699 -1.433 3.522 1.00 73.81 101 SER A N 1
ATOM 691 C CA . SER A 1 101 ? 25.201 -1.387 4.903 1.00 73.81 101 SER A CA 1
ATOM 692 C C . SER A 1 101 ? 24.075 -1.209 5.922 1.00 73.81 101 SER A C 1
ATOM 694 O O . SER A 1 101 ? 24.246 -1.534 7.095 1.00 73.81 101 SER A O 1
ATOM 696 N N . LEU A 1 102 ? 22.915 -0.725 5.465 1.00 69.75 102 LEU A N 1
ATOM 697 C CA . LEU A 1 102 ? 21.744 -0.428 6.286 1.00 69.75 102 LEU A CA 1
ATOM 698 C C . LEU A 1 102 ? 20.602 -1.431 6.080 1.00 69.75 102 LEU A C 1
ATOM 700 O O . LEU A 1 102 ? 19.500 -1.183 6.558 1.00 69.75 102 LEU A O 1
ATOM 704 N N . MET A 1 103 ? 20.837 -2.569 5.409 1.00 63.72 103 MET A N 1
ATOM 705 C CA . MET A 1 103 ? 19.787 -3.573 5.152 1.00 63.72 103 MET A CA 1
ATOM 706 C C . MET A 1 103 ? 19.086 -4.041 6.434 1.00 63.72 103 MET A C 1
ATOM 708 O O . MET A 1 103 ? 17.883 -4.265 6.429 1.00 63.72 103 MET A O 1
ATOM 712 N N . TRP A 1 104 ? 19.817 -4.131 7.546 1.00 63.53 104 TRP A N 1
ATOM 713 C CA . TRP A 1 104 ? 19.283 -4.520 8.855 1.00 63.53 104 TRP A CA 1
ATOM 714 C C . TRP A 1 104 ? 18.446 -3.423 9.545 1.00 63.53 104 TRP A C 1
ATOM 716 O O . TRP A 1 104 ? 17.779 -3.707 10.536 1.00 63.53 104 TRP A O 1
ATOM 726 N N . SER A 1 105 ? 18.470 -2.184 9.041 1.00 68.50 105 SER A N 1
ATOM 727 C CA . SER A 1 105 ? 17.759 -1.019 9.595 1.00 68.50 105 SER A CA 1
ATOM 728 C C . SER A 1 105 ? 16.617 -0.526 8.687 1.00 68.50 105 SER A C 1
ATOM 730 O O . SER A 1 105 ? 15.866 0.382 9.046 1.00 68.50 105 SER A O 1
ATOM 732 N N . GLN A 1 106 ? 16.445 -1.121 7.502 1.00 70.25 106 GLN A N 1
ATOM 733 C CA . GLN A 1 106 ? 15.393 -0.730 6.565 1.00 70.25 106 GLN A CA 1
ATOM 734 C C . GLN A 1 106 ? 14.037 -1.281 7.023 1.00 70.25 106 GLN A C 1
ATOM 736 O O . GLN A 1 106 ? 13.778 -2.483 6.985 1.00 70.25 106 GLN A O 1
ATOM 741 N N . LYS A 1 107 ? 13.152 -0.380 7.460 1.00 78.56 107 LYS A N 1
ATOM 742 C CA . LYS A 1 107 ? 11.759 -0.710 7.768 1.00 78.56 107 LYS A CA 1
ATOM 743 C C . LYS A 1 107 ? 10.956 -0.725 6.473 1.00 78.56 107 LYS A C 1
ATOM 745 O O . LYS A 1 107 ? 10.684 0.322 5.899 1.00 78.56 107 LYS A O 1
ATOM 750 N N . VAL A 1 108 ? 10.600 -1.926 6.025 1.00 85.19 108 VAL A N 1
ATOM 751 C CA . VAL A 1 108 ? 9.711 -2.131 4.869 1.00 85.19 108 VAL A CA 1
ATOM 752 C C . VAL A 1 108 ? 8.270 -1.758 5.219 1.00 85.19 108 VAL A C 1
ATOM 754 O O . VAL A 1 108 ? 7.543 -1.238 4.379 1.00 85.19 108 VAL A O 1
ATOM 757 N N . VAL A 1 109 ? 7.877 -2.001 6.471 1.00 87.56 109 VAL A N 1
ATOM 758 C CA . VAL A 1 109 ? 6.553 -1.689 7.007 1.00 87.56 109 VAL A CA 1
ATOM 759 C C . VAL A 1 109 ? 6.725 -0.925 8.320 1.00 87.56 109 VAL A C 1
ATOM 761 O O . VAL A 1 109 ? 7.379 -1.411 9.246 1.00 87.56 109 VAL A O 1
ATOM 764 N N . ASP A 1 110 ? 6.143 0.267 8.389 1.00 88.06 110 ASP A N 1
ATOM 765 C CA . ASP A 1 110 ? 6.068 1.125 9.569 1.00 88.06 110 ASP A CA 1
ATOM 766 C C . ASP A 1 110 ? 4.599 1.474 9.860 1.00 88.06 110 ASP A C 1
ATOM 768 O O . ASP A 1 110 ? 3.987 2.328 9.209 1.00 88.06 110 ASP A O 1
ATOM 772 N N . ILE A 1 111 ? 4.022 0.768 10.837 1.00 88.94 111 ILE A N 1
ATOM 773 C CA . ILE A 1 111 ? 2.649 0.983 11.301 1.00 88.94 111 ILE A CA 1
ATOM 774 C C . ILE A 1 111 ? 2.699 1.913 12.509 1.00 88.94 111 ILE A C 1
ATOM 776 O O . ILE A 1 111 ? 3.085 1.520 13.609 1.00 88.94 111 ILE A O 1
ATOM 780 N N . ARG A 1 112 ? 2.291 3.160 12.288 1.00 89.25 112 ARG A N 1
ATOM 781 C CA . ARG A 1 112 ? 2.292 4.242 13.285 1.00 89.25 112 ARG A CA 1
ATOM 782 C C . ARG A 1 112 ? 0.901 4.541 13.837 1.00 89.25 112 ARG A C 1
ATOM 784 O O . ARG A 1 112 ? 0.783 5.240 14.839 1.00 89.25 112 ARG A O 1
ATOM 791 N N . HIS A 1 113 ? -0.134 4.019 13.185 1.00 88.88 113 HIS A N 1
ATOM 792 C CA . HIS A 1 113 ? -1.529 4.345 13.448 1.00 88.88 113 HIS A CA 1
ATOM 793 C C . HIS A 1 113 ? -2.356 3.103 13.804 1.00 88.88 113 HIS A C 1
ATOM 795 O O . HIS A 1 113 ? -1.944 1.969 13.570 1.00 88.88 113 HIS A O 1
ATOM 801 N N . SER A 1 114 ? -3.517 3.326 14.423 1.00 90.25 114 SER A N 1
ATOM 802 C CA . SER A 1 114 ? -4.423 2.257 14.868 1.00 90.25 114 SER A CA 1
ATOM 803 C C . SER A 1 114 ? -5.376 1.807 13.758 1.00 90.25 114 SER A C 1
ATOM 805 O O . SER A 1 114 ? -5.621 2.553 12.811 1.00 90.25 114 SER A O 1
ATOM 807 N N . TYR A 1 115 ? -5.942 0.604 13.917 1.00 90.56 115 TYR A N 1
ATOM 808 C CA . TYR A 1 115 ? -6.943 0.021 13.012 1.00 90.56 115 TYR A CA 1
ATOM 809 C C . TYR A 1 115 ? -6.474 -0.057 11.552 1.00 90.56 115 TYR A C 1
ATOM 811 O O . TYR A 1 115 ? -7.196 0.328 10.635 1.00 90.56 115 TYR A O 1
ATOM 819 N N . VAL A 1 116 ? -5.251 -0.549 11.349 1.00 88.81 116 VAL A N 1
ATOM 820 C CA . VAL A 1 116 ? -4.700 -0.843 10.023 1.00 88.81 116 VAL A CA 1
ATOM 821 C C . VAL A 1 116 ? -4.634 -2.354 9.837 1.00 88.81 116 VAL A C 1
ATOM 823 O O . VAL A 1 116 ? -4.106 -3.059 10.699 1.00 88.81 116 VAL A O 1
ATOM 826 N N . THR A 1 117 ? -5.138 -2.834 8.706 1.00 90.25 117 THR A N 1
ATOM 827 C CA . THR A 1 117 ? -5.099 -4.245 8.314 1.00 90.25 117 THR A CA 1
ATOM 828 C C . THR A 1 117 ? -4.182 -4.407 7.107 1.00 90.25 117 THR A C 1
ATOM 830 O O . THR A 1 117 ? -4.315 -3.678 6.127 1.00 90.25 117 THR A O 1
ATOM 833 N N . LEU A 1 118 ? -3.258 -5.368 7.176 1.00 90.25 118 LEU A N 1
ATOM 834 C CA . LEU A 1 118 ? -2.406 -5.774 6.057 1.00 90.25 118 LEU A CA 1
ATOM 835 C C . LEU A 1 118 ? -2.818 -7.176 5.616 1.00 90.25 118 LEU A C 1
ATOM 837 O O . LEU A 1 118 ? -2.751 -8.110 6.417 1.00 90.25 118 LEU A O 1
ATOM 841 N N . GLU A 1 119 ? -3.216 -7.324 4.358 1.00 89.00 119 GLU A N 1
ATOM 842 C CA . GLU A 1 119 ? -3.655 -8.602 3.798 1.00 89.00 119 GLU A CA 1
ATOM 843 C C . GLU A 1 119 ? -2.856 -8.961 2.542 1.00 89.00 119 GLU A C 1
ATOM 845 O O . GLU A 1 119 ? -2.567 -8.112 1.699 1.00 89.00 119 GLU A O 1
ATOM 850 N N . GLY A 1 120 ? -2.502 -10.240 2.422 1.00 83.62 120 GLY A N 1
ATOM 851 C CA . GLY A 1 120 ? -1.939 -10.823 1.205 1.00 83.62 120 GLY A CA 1
ATOM 852 C C . GLY A 1 120 ? -2.879 -11.896 0.660 1.00 83.62 120 GLY A C 1
ATOM 853 O O . GLY A 1 120 ? -3.432 -12.669 1.447 1.00 83.62 120 GLY A O 1
ATOM 854 N N . GLY A 1 121 ? -3.078 -11.909 -0.660 1.00 64.00 121 GLY A N 1
ATOM 855 C CA . GLY A 1 121 ? -3.881 -12.916 -1.372 1.00 64.00 121 GLY A CA 1
ATOM 856 C C . GLY A 1 121 ? -3.153 -14.215 -1.710 1.00 64.00 121 GLY A C 1
ATOM 857 O O . GLY A 1 121 ? -1.940 -14.338 -1.432 1.00 64.00 121 GLY A O 1
#

Secondary structure (DSSP, 8-state):
----------------------------------EEEE-TT-SS--HHHHHHH--TT-EEEEPSEEE-S-EE--S--BTTB-EEEEE-TTEEE----S-GGGGGG--SEE--SSSEEEEE-

Foldseek 3Di:
DDDDDDDDDDDDDDDDDDDDPPPPPPPPPPPPAAEAEDELVQVVHHQVVCLVPFEFQYEYEYEADEHQDAAARPYAYDVVTAYEYEYEPRYHYDHDPPDPVCPVVDHSYHDPYYRYHYYYD

InterPro domains:
  IPR011050 Pectin lyase fold/virulence factor [SSF51126] (22-120)
  IPR012334 Pectin lyase fold [G3DSA:2.160.20.10] (23-120)